Protein AF-A0AAW8AL73-F1 (afdb_monomer)

Radius of gyration: 14.23 Å; Cα contacts (8 Å, |Δi|>4): 130; chains: 1; bounding box: 38×26×33 Å

Solvent-accessible surface area (backbone atoms only — not comparable to full-atom values): 4352 Å² total; per-residue (Å²): 137,88,76,86,64,83,86,44,75,65,55,51,53,52,53,47,52,54,51,37,43,54,51,38,53,49,40,46,73,65,50,32,45,62,73,40,52,90,37,42,45,71,55,67,47,80,44,74,31,52,63,22,36,37,35,39,52,26,40,46,72,47,82,44,75,46,54,64,67,37,74,45,61,64,66,39,110

Sequence (77 aa):
WETLGVNSKAQLAELERIHQRNIADALLVDGVTLADPARVDVRGTLRCGRDVSIDVNCVFEGNVTLADNVTIGANCV

InterPro domains:
  IPR001451 Hexapeptide repeat [PF00132] (49-77)
  IPR011004 Trimeric LpxA-like superfamily [SSF51161] (3-77)

Nearest PDB structures (foldseek):
  9mh4-assembly1_A  TM=9.845E-01  e=1.726E-06  Klebsiella aerogenes KCTC 2190
  3twd-assembly1_A  TM=9.947E-01  e=3.129E-06  Escherichia coli K-12
  4aa7-assembly1_A  TM=9.925E-01  e=3.129E-06  Escherichia coli K-12
  4e1k-assembly1_A  TM=9.827E-01  e=1.980E-05  Haemophilus influenzae Rd KW20
  5vmk-assembly1_B  TM=9.809E-01  e=1.866E-05  Acinetobacter baumannii

Organism: Klebsiella pneumoniae (NCBI:txid573)

Structure (mmCIF, N/CA/C/O backbone):
data_AF-A0AAW8AL73-F1
#
_entry.id   AF-A0AAW8AL73-F1
#
loop_
_atom_site.group_PDB
_atom_site.id
_atom_site.type_symbol
_atom_site.label_atom_id
_atom_site.label_alt_id
_atom_site.label_comp_id
_atom_site.label_asym_id
_atom_site.label_entity_id
_atom_site.label_seq_id
_atom_site.pdbx_PDB_ins_code
_atom_site.Cartn_x
_atom_site.Cartn_y
_atom_site.Cartn_z
_atom_site.occupancy
_atom_site.B_iso_or_equiv
_atom_site.auth_seq_id
_atom_site.auth_comp_id
_atom_site.auth_asym_id
_atom_site.auth_atom_id
_atom_site.pdbx_PDB_model_num
ATOM 1 N N . TRP A 1 1 ? 26.148 15.535 -18.809 1.00 43.50 1 TRP A N 1
ATOM 2 C CA . TRP A 1 1 ? 24.694 15.756 -18.818 1.00 43.50 1 TRP A CA 1
ATOM 3 C C . TRP A 1 1 ? 24.062 14.632 -19.634 1.00 43.50 1 TRP A C 1
ATOM 5 O O . TRP A 1 1 ? 23.921 14.751 -20.839 1.00 43.50 1 TRP A O 1
ATOM 15 N N . GLU A 1 2 ? 24.047 13.401 -19.122 1.00 50.69 2 GLU A N 1
ATOM 16 C CA . GLU A 1 2 ? 23.060 12.876 -18.153 1.00 50.69 2 GLU A CA 1
ATOM 17 C C . GLU A 1 2 ? 21.643 12.865 -18.722 1.00 50.69 2 GLU A C 1
ATOM 19 O O . GLU A 1 2 ? 20.849 13.750 -18.453 1.00 50.69 2 GLU A O 1
ATOM 24 N N . THR A 1 3 ? 21.334 11.847 -19.517 1.00 44.66 3 THR A N 1
ATOM 25 C CA . THR A 1 3 ? 19.968 11.330 -19.675 1.00 44.66 3 THR A CA 1
ATOM 26 C C . THR A 1 3 ? 20.092 9.866 -20.085 1.00 44.66 3 THR A C 1
ATOM 28 O O . THR A 1 3 ? 19.789 9.467 -21.206 1.00 44.66 3 THR A O 1
ATOM 31 N N . LEU A 1 4 ? 20.594 9.035 -19.165 1.00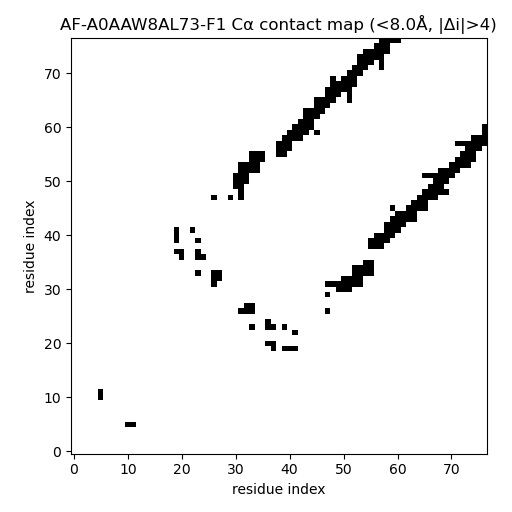 49.69 4 LEU A N 1
ATOM 32 C CA . LEU A 1 4 ? 20.358 7.592 -19.230 1.00 49.69 4 LEU A CA 1
ATOM 33 C C . LEU A 1 4 ? 18.874 7.383 -18.928 1.00 49.69 4 LEU A C 1
ATOM 35 O O . LEU A 1 4 ? 18.474 7.095 -17.804 1.00 49.69 4 LEU A O 1
ATOM 39 N N . GLY A 1 5 ? 18.059 7.648 -19.948 1.00 55.38 5 GLY A N 1
ATOM 40 C CA . GLY A 1 5 ? 16.646 7.336 -19.956 1.00 55.38 5 GLY A CA 1
ATOM 41 C C . GLY A 1 5 ? 16.480 5.853 -19.665 1.00 55.38 5 GLY A C 1
ATOM 42 O O . GLY A 1 5 ? 17.171 5.014 -20.240 1.00 55.38 5 GLY A O 1
ATOM 43 N N . VAL A 1 6 ? 15.592 5.566 -18.725 1.00 54.34 6 VAL A N 1
ATOM 44 C CA . VAL A 1 6 ? 15.151 4.238 -18.306 1.00 54.34 6 VAL A CA 1
ATOM 45 C C . VAL A 1 6 ? 14.854 3.395 -19.558 1.00 54.34 6 VAL A C 1
ATOM 47 O O . VAL A 1 6 ? 13.853 3.625 -20.228 1.00 54.34 6 VAL A O 1
ATOM 50 N N . ASN A 1 7 ? 15.741 2.463 -19.924 1.00 65.62 7 ASN A N 1
ATOM 51 C CA . ASN A 1 7 ? 15.700 1.767 -21.227 1.00 65.62 7 ASN A CA 1
ATOM 52 C C . ASN A 1 7 ? 15.399 0.266 -21.096 1.00 65.62 7 ASN A C 1
ATOM 54 O O . ASN A 1 7 ? 15.638 -0.526 -22.005 1.00 65.62 7 ASN A O 1
ATOM 58 N N . SER A 1 8 ? 14.886 -0.160 -19.942 1.00 76.50 8 SER A N 1
ATOM 59 C CA . SER A 1 8 ? 14.545 -1.560 -19.703 1.00 76.50 8 SER A CA 1
ATOM 60 C C . SER A 1 8 ? 13.325 -1.690 -18.797 1.00 76.50 8 SER A C 1
ATOM 62 O O . SER A 1 8 ? 13.173 -0.960 -17.819 1.00 76.50 8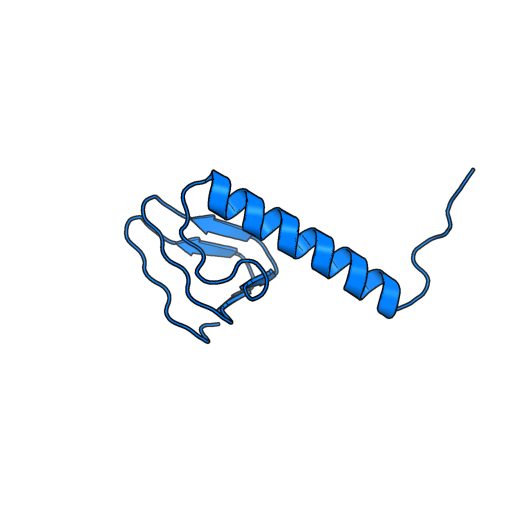 SER A O 1
ATOM 64 N N . LYS A 1 9 ? 12.463 -2.671 -19.100 1.00 77.25 9 LYS A N 1
ATOM 65 C CA . LYS A 1 9 ? 11.295 -3.021 -18.268 1.00 77.25 9 LYS A CA 1
ATOM 66 C C . LYS A 1 9 ? 11.690 -3.308 -16.811 1.00 77.25 9 LYS A C 1
ATOM 68 O O . LYS A 1 9 ? 10.905 -3.053 -15.910 1.00 77.25 9 LYS A O 1
ATOM 73 N N . ALA A 1 10 ? 12.916 -3.791 -16.594 1.00 82.00 10 ALA A N 1
ATOM 74 C CA . ALA A 1 10 ? 13.485 -4.022 -15.271 1.00 82.00 10 ALA A CA 1
ATOM 75 C C . ALA A 1 10 ? 13.700 -2.719 -14.481 1.00 82.00 10 ALA A C 1
ATOM 77 O O . ALA A 1 10 ? 13.295 -2.637 -13.329 1.00 82.00 10 ALA A O 1
ATOM 78 N N . GLN A 1 11 ? 14.273 -1.680 -15.097 1.00 82.25 11 GLN A N 1
ATOM 79 C CA . GLN A 1 11 ? 14.458 -0.386 -14.427 1.00 82.25 11 GLN A CA 1
ATOM 80 C C . GLN A 1 11 ? 13.128 0.329 -14.163 1.00 82.25 11 GLN A C 1
ATOM 82 O O . GLN A 1 11 ? 12.996 1.015 -13.156 1.00 82.25 11 GLN A O 1
ATOM 87 N N . LEU A 1 12 ? 12.135 0.153 -15.042 1.00 84.56 12 LEU A N 1
ATOM 88 C CA . LEU A 1 12 ? 10.787 0.666 -14.797 1.00 84.56 12 LEU A CA 1
ATOM 89 C C . LEU A 1 12 ? 10.145 -0.015 -13.579 1.00 84.56 12 LEU A C 1
ATOM 91 O O . LEU A 1 12 ? 9.560 0.668 -12.748 1.00 84.56 12 LEU A O 1
ATOM 95 N N . ALA A 1 13 ? 10.292 -1.338 -13.448 1.00 83.25 13 ALA A N 1
ATOM 96 C CA . ALA A 1 13 ? 9.793 -2.082 -12.291 1.00 83.25 13 ALA A CA 1
ATOM 97 C C . ALA A 1 13 ? 10.485 -1.665 -10.981 1.00 83.25 13 ALA A C 1
ATOM 99 O O . ALA A 1 13 ? 9.835 -1.595 -9.941 1.00 83.25 13 ALA A O 1
ATOM 100 N N . GLU A 1 14 ? 11.780 -1.351 -11.038 1.00 87.12 14 GLU A N 1
ATOM 101 C CA . GLU A 1 14 ? 12.520 -0.835 -9.884 1.00 87.12 14 GLU A CA 1
ATOM 102 C C . GLU A 1 14 ? 12.011 0.548 -9.459 1.00 87.12 14 GLU A C 1
ATOM 104 O O . GLU A 1 14 ? 11.716 0.776 -8.286 1.00 87.12 14 GLU A O 1
ATOM 109 N N . LEU A 1 15 ? 11.840 1.460 -10.422 1.00 88.44 15 LEU A N 1
ATOM 110 C CA . LEU A 1 15 ? 11.299 2.791 -10.151 1.00 88.44 15 LEU A CA 1
ATOM 111 C C . LEU A 1 15 ? 9.877 2.712 -9.581 1.00 88.44 15 LEU A C 1
ATOM 113 O O . LEU A 1 15 ? 9.561 3.421 -8.628 1.00 88.44 15 LEU A O 1
ATOM 117 N N . GLU A 1 16 ? 9.046 1.823 -10.126 1.00 87.44 16 GLU A N 1
ATOM 118 C CA . GLU A 1 16 ? 7.696 1.566 -9.624 1.00 87.44 16 GLU A CA 1
ATOM 119 C C . GLU A 1 16 ? 7.732 1.072 -8.175 1.00 87.44 16 GLU A C 1
ATOM 121 O O . GLU A 1 16 ? 6.974 1.556 -7.342 1.00 87.44 16 GLU A O 1
ATOM 126 N N . ARG A 1 17 ? 8.651 0.167 -7.820 1.00 89.00 17 ARG A N 1
ATOM 127 C CA . ARG A 1 17 ? 8.772 -0.305 -6.434 1.00 89.00 17 ARG A CA 1
ATOM 128 C C . ARG A 1 17 ? 9.175 0.800 -5.466 1.00 89.00 17 ARG A C 1
ATOM 130 O O . ARG A 1 17 ? 8.613 0.863 -4.374 1.00 89.00 17 ARG A O 1
ATOM 137 N N . ILE A 1 18 ? 10.084 1.687 -5.864 1.00 90.44 18 ILE A N 1
ATOM 138 C CA . ILE A 1 18 ? 10.434 2.876 -5.072 1.00 90.44 18 ILE A CA 1
ATOM 139 C C . ILE A 1 18 ? 9.216 3.800 -4.933 1.00 90.44 18 ILE A C 1
ATOM 141 O O . ILE A 1 18 ? 8.941 4.307 -3.847 1.00 90.44 18 ILE A O 1
ATOM 145 N N . HIS A 1 19 ? 8.457 3.997 -6.010 1.00 90.31 19 HIS A N 1
ATOM 146 C CA . HIS A 1 19 ? 7.252 4.821 -5.994 1.00 90.31 19 HIS A CA 1
ATOM 147 C C . HIS A 1 19 ? 6.177 4.265 -5.049 1.00 90.31 19 HIS A C 1
ATOM 149 O O . HIS A 1 19 ? 5.689 4.999 -4.190 1.00 90.31 19 HIS A O 1
ATOM 155 N N . GLN A 1 20 ? 5.878 2.966 -5.137 1.00 91.25 20 GLN A N 1
ATOM 156 C CA . GLN A 1 20 ? 4.933 2.285 -4.247 1.00 91.25 20 GLN A CA 1
ATOM 157 C C . GLN A 1 20 ? 5.373 2.364 -2.781 1.00 91.25 20 GLN A C 1
ATOM 159 O O . GLN A 1 20 ? 4.556 2.631 -1.902 1.00 91.25 20 GLN A O 1
ATOM 164 N N . ARG A 1 21 ? 6.679 2.224 -2.512 1.00 91.88 21 ARG A N 1
ATOM 165 C CA . ARG A 1 21 ? 7.241 2.393 -1.165 1.00 91.88 21 ARG A CA 1
ATOM 166 C C . ARG A 1 21 ? 6.964 3.789 -0.605 1.00 91.88 21 ARG A C 1
ATOM 168 O O . ARG A 1 21 ? 6.496 3.902 0.521 1.00 91.88 21 ARG A O 1
ATOM 175 N N . ASN A 1 22 ? 7.198 4.831 -1.401 1.00 92.62 22 ASN A N 1
ATOM 176 C CA . ASN A 1 22 ? 6.950 6.212 -0.985 1.00 92.62 22 ASN A CA 1
ATOM 177 C C . ASN A 1 22 ? 5.464 6.470 -0.691 1.00 92.62 22 ASN A C 1
ATOM 179 O O . ASN A 1 22 ? 5.148 7.212 0.236 1.00 92.62 22 ASN A O 1
ATOM 183 N N . ILE A 1 23 ? 4.553 5.862 -1.460 1.00 92.75 23 ILE A N 1
ATOM 184 C CA . ILE A 1 23 ? 3.110 5.950 -1.194 1.00 92.75 23 ILE A CA 1
ATOM 185 C C . ILE A 1 23 ? 2.773 5.264 0.131 1.00 92.75 23 ILE A C 1
ATOM 187 O O . ILE A 1 23 ? 2.079 5.849 0.957 1.00 92.75 23 ILE A O 1
ATOM 191 N N . ALA A 1 24 ? 3.281 4.052 0.356 1.00 92.19 24 ALA A N 1
ATOM 192 C CA . ALA A 1 24 ? 3.055 3.327 1.600 1.00 92.19 24 ALA A CA 1
ATOM 193 C C . ALA A 1 24 ? 3.584 4.101 2.821 1.00 92.19 24 ALA A C 1
ATOM 195 O O . ALA A 1 24 ? 2.881 4.225 3.821 1.00 92.19 24 ALA A O 1
ATOM 196 N N . ASP A 1 25 ? 4.775 4.695 2.715 1.00 92.75 25 ASP A N 1
ATOM 197 C CA . ASP A 1 25 ? 5.342 5.542 3.767 1.00 92.75 25 ASP A CA 1
ATOM 198 C C . ASP A 1 25 ? 4.490 6.802 4.006 1.00 92.75 25 ASP A C 1
ATOM 200 O O . ASP A 1 25 ? 4.261 7.176 5.156 1.00 92.75 25 ASP A O 1
ATOM 204 N N . ALA A 1 26 ? 3.955 7.430 2.953 1.00 92.19 26 ALA A N 1
ATOM 205 C CA . ALA A 1 26 ? 3.038 8.563 3.093 1.00 92.19 26 ALA A CA 1
ATOM 206 C C . ALA A 1 26 ? 1.739 8.171 3.819 1.00 92.19 26 ALA A C 1
ATOM 208 O O . ALA A 1 26 ? 1.294 8.894 4.705 1.00 92.19 26 ALA A O 1
ATOM 209 N N . LEU A 1 27 ? 1.172 7.000 3.512 1.00 91.12 27 LEU A N 1
ATOM 210 C CA . LEU A 1 27 ? -0.015 6.480 4.201 1.00 91.12 27 LEU A CA 1
ATOM 211 C C . LEU A 1 27 ? 0.257 6.235 5.692 1.00 91.12 27 LEU A C 1
ATOM 213 O O . LEU A 1 27 ? -0.578 6.572 6.529 1.00 91.12 27 LEU A O 1
ATOM 217 N N . LEU A 1 28 ? 1.432 5.697 6.037 1.00 91.12 28 LEU A N 1
ATOM 218 C CA . LEU A 1 28 ? 1.847 5.533 7.435 1.00 91.12 28 LEU A CA 1
ATOM 219 C C . LEU A 1 28 ? 1.950 6.885 8.158 1.00 91.12 28 LEU A C 1
ATOM 221 O O . LEU A 1 28 ? 1.502 7.005 9.298 1.00 91.12 28 LEU A O 1
ATOM 225 N N . VAL A 1 29 ? 2.512 7.907 7.501 1.00 91.19 29 VAL A N 1
ATOM 226 C CA . VAL A 1 29 ? 2.599 9.277 8.042 1.00 91.19 29 VAL A CA 1
ATOM 227 C C . VAL A 1 29 ? 1.212 9.896 8.241 1.00 91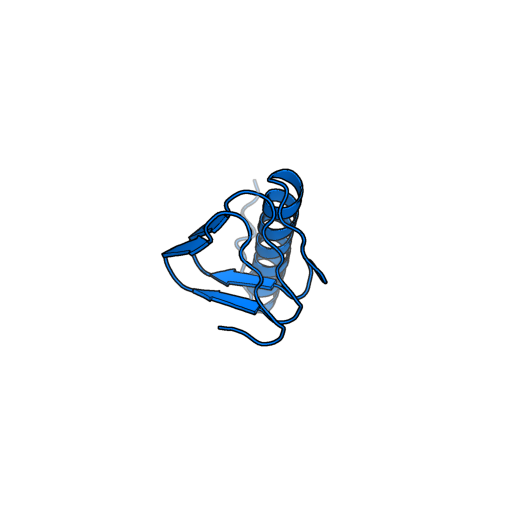.19 29 VAL A C 1
ATOM 229 O O . VAL A 1 29 ? 0.994 10.583 9.239 1.00 91.19 29 VAL A O 1
ATOM 232 N N . ASP A 1 30 ? 0.264 9.600 7.353 1.00 88.56 30 ASP A N 1
ATOM 233 C CA . ASP A 1 30 ? -1.134 10.039 7.447 1.00 88.56 30 ASP A CA 1
ATOM 234 C C . ASP A 1 30 ? -1.948 9.277 8.519 1.00 88.56 30 ASP A C 1
ATOM 236 O O . ASP A 1 30 ? -3.123 9.576 8.742 1.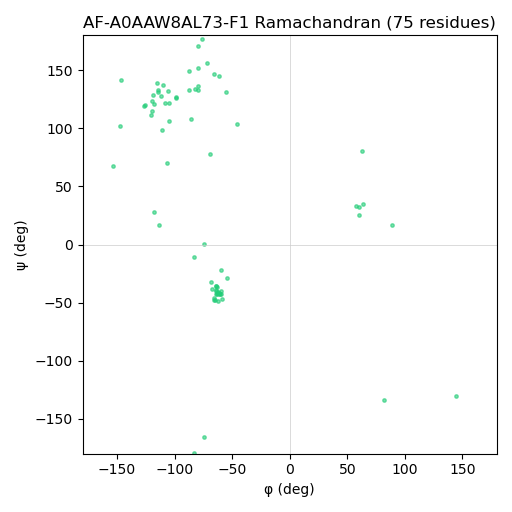00 88.56 30 ASP A O 1
ATOM 240 N N . GLY A 1 31 ? -1.330 8.328 9.234 1.00 88.88 31 GLY A N 1
ATOM 241 C CA . GLY A 1 31 ? -1.951 7.588 10.336 1.00 88.88 31 GLY A CA 1
ATOM 242 C C . GLY A 1 31 ? -2.694 6.321 9.908 1.00 88.88 31 GLY A C 1
ATOM 243 O O . GLY A 1 31 ? -3.490 5.787 10.682 1.00 88.88 31 GLY A O 1
ATOM 244 N N . VAL A 1 32 ? -2.443 5.826 8.695 1.00 93.12 32 VAL A N 1
ATOM 245 C CA . VAL A 1 32 ? -2.960 4.538 8.221 1.00 93.12 32 VAL A CA 1
ATOM 246 C C . VAL A 1 32 ? -2.097 3.414 8.779 1.00 93.12 32 VAL A C 1
ATOM 248 O O . VAL A 1 32 ? -0.873 3.442 8.695 1.00 93.12 32 VAL A O 1
ATOM 251 N N . THR A 1 33 ? -2.733 2.378 9.313 1.00 94.38 33 THR A N 1
ATOM 252 C CA . THR A 1 33 ? -2.054 1.162 9.758 1.00 94.38 33 THR A CA 1
ATOM 253 C C . THR A 1 33 ? -1.895 0.213 8.577 1.00 94.38 33 THR A C 1
ATOM 255 O O . THR A 1 33 ? -2.870 -0.380 8.124 1.00 94.38 33 THR A O 1
ATOM 258 N N . LEU A 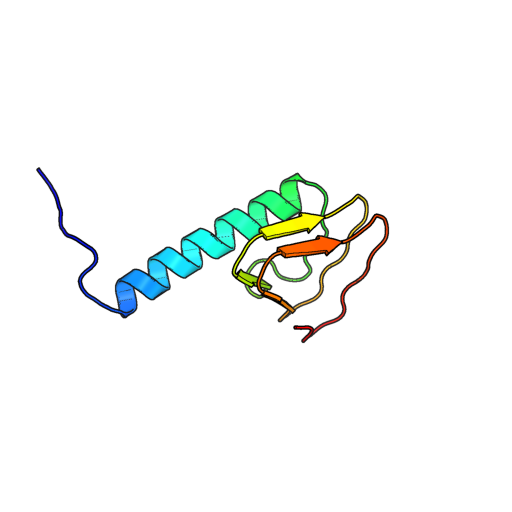1 34 ? -0.671 0.051 8.075 1.00 92.44 34 LEU A N 1
ATOM 259 C CA . LEU A 1 34 ? -0.343 -0.961 7.066 1.00 92.44 34 LEU A CA 1
ATOM 260 C C . LEU A 1 34 ? 0.276 -2.185 7.747 1.00 92.44 34 LEU A C 1
ATOM 262 O O . LEU A 1 34 ? 1.281 -2.053 8.445 1.00 92.44 34 LEU A O 1
ATOM 266 N N . ALA A 1 35 ? -0.275 -3.377 7.513 1.00 92.81 35 ALA A N 1
ATOM 267 C CA . ALA A 1 35 ? 0.298 -4.620 8.037 1.00 92.81 35 ALA A CA 1
ATOM 268 C C . ALA A 1 35 ? 1.658 -4.952 7.396 1.00 92.81 35 ALA A C 1
ATOM 270 O O . ALA A 1 35 ? 2.574 -5.416 8.073 1.00 92.81 35 ALA A O 1
ATOM 271 N N . ASP A 1 36 ? 1.801 -4.697 6.092 1.00 91.19 36 ASP A N 1
ATOM 272 C CA . ASP A 1 36 ? 3.061 -4.839 5.357 1.00 91.19 36 ASP A CA 1
ATOM 273 C C . ASP A 1 36 ? 3.140 -3.781 4.238 1.00 91.19 36 ASP A C 1
ATOM 275 O O . ASP A 1 36 ? 2.530 -3.957 3.178 1.00 91.19 36 ASP A O 1
ATOM 279 N N . PRO A 1 37 ? 3.901 -2.686 4.436 1.00 88.62 37 PRO A N 1
ATOM 280 C CA . PRO A 1 37 ? 4.055 -1.613 3.450 1.00 88.62 37 PRO A CA 1
ATOM 281 C C . PRO A 1 37 ? 4.636 -2.072 2.107 1.00 88.62 37 PRO A C 1
ATOM 283 O O . PRO A 1 37 ? 4.464 -1.396 1.099 1.00 88.62 37 PRO A O 1
ATOM 286 N N . ALA A 1 38 ? 5.347 -3.206 2.072 1.00 88.81 38 ALA A N 1
ATOM 287 C CA . ALA A 1 38 ? 5.920 -3.737 0.837 1.00 88.81 38 ALA A CA 1
ATOM 288 C C . ALA A 1 38 ? 4.913 -4.562 0.016 1.00 88.81 38 ALA A C 1
ATOM 290 O O . ALA A 1 38 ? 5.211 -4.915 -1.127 1.00 88.81 38 ALA A O 1
ATOM 291 N N . ARG A 1 39 ? 3.748 -4.889 0.590 1.00 90.50 39 ARG A N 1
ATOM 292 C CA . ARG A 1 39 ? 2.696 -5.711 -0.029 1.00 90.50 39 ARG A CA 1
ATOM 293 C C . ARG A 1 39 ? 1.376 -4.965 -0.210 1.00 90.50 39 ARG A C 1
ATOM 295 O O . ARG A 1 39 ? 0.318 -5.586 -0.236 1.00 90.50 39 ARG A O 1
ATOM 302 N N . VAL A 1 40 ? 1.446 -3.650 -0.355 1.00 90.38 40 VAL A N 1
ATOM 303 C CA . VAL A 1 40 ? 0.345 -2.811 -0.830 1.00 90.38 40 VAL A CA 1
ATOM 304 C C . VAL A 1 40 ? 0.751 -2.224 -2.172 1.00 90.38 40 VAL A C 1
ATOM 306 O O . VAL A 1 40 ? 1.862 -1.717 -2.312 1.00 90.38 40 VAL A O 1
ATOM 309 N N . ASP A 1 41 ? -0.149 -2.293 -3.149 1.00 91.50 41 ASP A N 1
ATOM 310 C CA . ASP A 1 41 ? 0.038 -1.663 -4.453 1.00 91.50 41 ASP A CA 1
ATOM 311 C C . ASP A 1 41 ? -1.084 -0.637 -4.679 1.00 91.50 41 ASP A C 1
ATOM 313 O O . ASP A 1 41 ? -2.260 -0.979 -4.791 1.00 91.50 41 ASP A O 1
ATOM 317 N N . VAL A 1 42 ? -0.726 0.642 -4.765 1.00 91.75 42 VAL A N 1
ATOM 318 C CA . VAL A 1 42 ? -1.645 1.747 -5.055 1.00 91.75 42 VAL A CA 1
ATOM 319 C C . VAL A 1 42 ? -1.436 2.193 -6.499 1.00 91.75 42 VAL A C 1
ATOM 321 O O . VAL A 1 42 ? -0.448 2.839 -6.841 1.00 91.75 42 VAL A O 1
ATOM 324 N N . ARG A 1 43 ? -2.386 1.859 -7.370 1.00 90.19 43 ARG A N 1
ATOM 325 C CA . ARG A 1 43 ? -2.392 2.202 -8.797 1.00 90.19 43 ARG A CA 1
ATOM 326 C C . ARG A 1 43 ? -3.411 3.298 -9.081 1.00 90.19 43 ARG A C 1
ATOM 328 O O . ARG A 1 43 ? -4.455 3.074 -9.697 1.00 90.19 43 ARG A O 1
ATOM 335 N N . GLY A 1 44 ? -3.097 4.499 -8.614 1.00 89.81 44 GLY A N 1
ATOM 336 C CA . GLY A 1 44 ? -3.943 5.677 -8.760 1.00 89.81 44 GLY A CA 1
ATOM 337 C C . GLY A 1 44 ? -3.855 6.567 -7.530 1.00 89.81 44 GLY A C 1
ATOM 338 O O . GLY A 1 44 ? -2.762 6.894 -7.076 1.00 89.81 44 GLY A O 1
ATOM 339 N N . THR A 1 45 ? -5.003 6.966 -6.992 1.00 89.88 45 THR A N 1
ATOM 340 C CA . THR A 1 45 ? -5.093 7.789 -5.786 1.00 89.88 45 THR A CA 1
ATOM 341 C C . THR A 1 45 ? -5.830 7.039 -4.691 1.00 89.88 45 THR A C 1
ATOM 343 O O . THR A 1 45 ? -7.001 6.700 -4.859 1.00 89.88 45 THR A O 1
ATOM 346 N N . LEU A 1 46 ? -5.161 6.842 -3.557 1.00 92.25 46 LEU A N 1
ATOM 347 C CA . LEU A 1 46 ? -5.756 6.330 -2.331 1.00 92.25 46 LEU A CA 1
ATOM 348 C C . LEU A 1 46 ? -5.835 7.467 -1.313 1.00 92.25 46 LEU A C 1
ATOM 350 O O . LEU A 1 46 ? -4.822 8.079 -0.981 1.00 92.25 46 LEU A O 1
ATOM 354 N N . ARG A 1 47 ? -7.042 7.765 -0.837 1.00 91.81 47 ARG A N 1
ATOM 355 C CA . ARG A 1 47 ? -7.276 8.691 0.275 1.00 91.81 47 ARG A CA 1
ATOM 356 C C . ARG A 1 47 ? -7.790 7.909 1.463 1.00 91.81 47 ARG A C 1
ATOM 358 O O . ARG A 1 47 ? -8.781 7.201 1.327 1.00 91.81 47 ARG A O 1
ATOM 365 N N . CYS A 1 48 ? -7.159 8.076 2.613 1.00 92.94 48 CYS A N 1
ATOM 366 C CA . CYS A 1 48 ? -7.571 7.416 3.840 1.00 92.94 48 CYS A CA 1
ATOM 367 C C . CYS A 1 48 ? -8.025 8.446 4.872 1.00 92.94 48 CYS A C 1
ATOM 369 O O . CYS A 1 48 ? -7.419 9.509 5.009 1.00 92.94 48 CYS A O 1
ATOM 371 N N . GLY A 1 49 ? -9.110 8.125 5.574 1.00 91.00 49 GLY A N 1
ATOM 372 C CA . GLY A 1 49 ? -9.509 8.786 6.809 1.00 91.00 49 GLY A CA 1
ATOM 373 C C . GLY A 1 49 ? -8.634 8.364 7.992 1.00 91.00 49 GLY A C 1
ATOM 374 O O . GLY A 1 49 ? -7.572 7.761 7.829 1.00 91.00 49 GLY A O 1
ATOM 375 N N . ARG A 1 50 ? -9.092 8.667 9.205 1.00 89.69 50 ARG A N 1
ATOM 376 C CA . ARG A 1 50 ? -8.416 8.283 10.452 1.00 89.69 50 ARG A CA 1
ATOM 377 C C . ARG A 1 50 ? -8.692 6.831 10.827 1.00 89.69 50 ARG A C 1
ATOM 379 O O . ARG A 1 50 ? -9.756 6.299 10.522 1.00 89.69 50 ARG A O 1
ATOM 386 N N . ASP A 1 51 ? -7.745 6.218 11.534 1.00 91.00 51 ASP A N 1
ATOM 387 C CA . ASP A 1 51 ? -7.869 4.856 12.073 1.00 91.00 51 ASP A CA 1
ATOM 388 C C . ASP A 1 51 ? -8.156 3.794 10.993 1.00 91.00 51 ASP A C 1
ATOM 390 O O . ASP A 1 51 ? -8.869 2.816 11.219 1.00 91.00 51 ASP A O 1
ATOM 394 N N . VAL A 1 52 ? -7.610 3.991 9.788 1.00 94.50 52 VAL A N 1
ATOM 395 C CA . VAL A 1 52 ? -7.723 3.022 8.693 1.00 94.50 52 VAL A CA 1
ATOM 396 C C . VAL A 1 52 ? -6.676 1.928 8.862 1.00 94.50 52 VAL A C 1
ATOM 398 O O . VAL A 1 52 ? -5.505 2.218 9.093 1.00 94.50 52 VAL A O 1
ATOM 401 N N . SER A 1 53 ? -7.086 0.673 8.707 1.00 94.25 53 SER A N 1
ATOM 402 C CA . SER A 1 53 ? -6.201 -0.494 8.750 1.00 94.25 53 SER A CA 1
ATOM 403 C C . SER A 1 53 ? -6.241 -1.245 7.425 1.00 94.25 53 SER A C 1
ATOM 405 O O . SER A 1 53 ? -7.319 -1.567 6.933 1.00 94.25 53 SER A O 1
ATOM 407 N N . ILE A 1 54 ? -5.078 -1.527 6.844 1.00 94.19 54 ILE A N 1
ATOM 408 C CA . ILE A 1 54 ? -4.931 -2.234 5.571 1.00 94.19 54 ILE A CA 1
ATOM 409 C C . ILE A 1 54 ? -4.003 -3.424 5.786 1.00 94.19 54 ILE A C 1
ATOM 411 O O . ILE A 1 54 ? -2.845 -3.276 6.184 1.00 94.19 54 ILE A O 1
ATOM 415 N N . ASP A 1 55 ? -4.531 -4.610 5.524 1.00 94.19 55 ASP A N 1
ATOM 416 C CA . ASP A 1 55 ? -3.798 -5.864 5.618 1.00 94.19 55 ASP A CA 1
ATOM 417 C C . ASP A 1 55 ? -2.981 -6.138 4.332 1.00 94.19 55 ASP A C 1
ATOM 419 O O . ASP A 1 55 ? -2.940 -5.342 3.392 1.00 94.19 55 ASP A O 1
ATOM 423 N N . VAL A 1 56 ? -2.270 -7.258 4.285 1.00 91.19 56 VAL A N 1
ATOM 424 C CA . VAL A 1 56 ? -1.304 -7.572 3.226 1.00 91.19 56 VAL A CA 1
ATOM 425 C C . VAL A 1 56 ? -1.957 -7.916 1.880 1.00 91.19 56 VAL A C 1
ATOM 427 O O . VAL A 1 56 ? -3.073 -8.431 1.815 1.00 91.19 56 VAL A O 1
ATOM 430 N N . ASN A 1 57 ? -1.208 -7.727 0.790 1.00 90.69 57 ASN A N 1
ATOM 431 C CA . ASN A 1 57 ? -1.615 -8.025 -0.590 1.00 90.69 57 ASN A CA 1
ATOM 432 C C . ASN A 1 57 ? -2.856 -7.243 -1.055 1.00 90.69 57 ASN A C 1
ATOM 434 O O . ASN A 1 57 ? -3.644 -7.767 -1.843 1.00 90.69 57 ASN A O 1
ATOM 438 N N . CYS A 1 58 ? -3.048 -6.018 -0.562 1.00 92.50 58 CYS A N 1
ATOM 439 C CA . CYS A 1 58 ? -4.139 -5.166 -1.023 1.00 92.50 58 CYS A CA 1
ATOM 440 C C . CYS A 1 58 ? -3.714 -4.353 -2.247 1.00 92.50 58 CYS A C 1
ATOM 442 O O . CYS A 1 58 ? -2.644 -3.736 -2.250 1.00 92.50 58 CYS A O 1
ATOM 444 N N . VAL A 1 59 ? -4.567 -4.330 -3.268 1.00 92.31 59 VAL A N 1
ATOM 445 C CA . VAL A 1 59 ? -4.370 -3.530 -4.479 1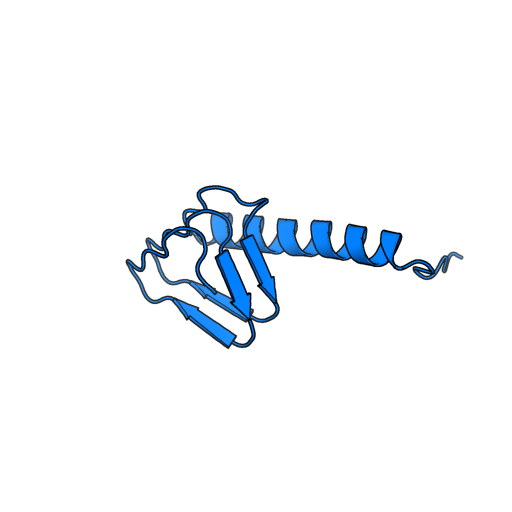.00 92.31 59 VAL A CA 1
ATOM 446 C C . VAL A 1 59 ? -5.468 -2.476 -4.543 1.00 92.31 59 VAL A C 1
ATOM 448 O O . VAL A 1 59 ? -6.632 -2.797 -4.373 1.00 92.31 59 VAL A O 1
ATOM 451 N N . PHE A 1 60 ? -5.112 -1.216 -4.781 1.00 93.50 60 PHE A N 1
ATOM 452 C CA . PHE A 1 60 ? -6.075 -0.122 -4.916 1.00 93.50 60 PHE A CA 1
ATOM 453 C C . PHE A 1 60 ? -5.931 0.511 -6.293 1.00 93.50 60 PHE A C 1
ATOM 455 O O . PHE A 1 60 ? -4.920 1.155 -6.569 1.00 93.50 60 PHE A O 1
ATOM 462 N N . GLU A 1 61 ? -6.926 0.345 -7.163 1.00 93.12 61 GLU A N 1
ATOM 463 C CA . GLU A 1 61 ? -6.875 0.847 -8.541 1.00 93.12 61 GLU A CA 1
ATOM 464 C C . GLU A 1 61 ? -7.847 2.021 -8.754 1.00 93.12 61 GLU A C 1
ATOM 466 O O . GLU A 1 61 ? -8.992 2.011 -8.303 1.00 93.12 61 GLU A O 1
ATOM 471 N N . GLY A 1 62 ? -7.399 3.059 -9.467 1.00 92.50 62 GLY A N 1
ATOM 472 C CA . GLY A 1 62 ? -8.222 4.233 -9.770 1.00 92.50 62 GLY A CA 1
ATOM 473 C C . GLY A 1 62 ? -8.281 5.246 -8.623 1.00 92.50 62 GLY A C 1
ATOM 474 O O . GLY A 1 62 ? -7.247 5.637 -8.089 1.00 92.50 62 GLY A O 1
ATOM 475 N N . ASN A 1 63 ? -9.478 5.740 -8.293 1.00 93.19 63 ASN A N 1
ATOM 476 C CA . ASN A 1 63 ? -9.677 6.714 -7.217 1.00 93.19 63 ASN A CA 1
ATOM 477 C C . ASN A 1 63 ? -10.428 6.062 -6.053 1.00 93.19 63 ASN A C 1
ATOM 479 O O . ASN A 1 63 ? -11.653 5.944 -6.090 1.00 93.19 63 ASN A O 1
ATOM 483 N N . VAL A 1 64 ? -9.678 5.638 -5.037 1.00 92.88 64 VAL A N 1
ATOM 484 C CA . VAL A 1 64 ? -10.201 4.963 -3.849 1.00 92.88 64 VAL A CA 1
ATOM 485 C C . VAL A 1 64 ? -10.181 5.927 -2.670 1.00 92.88 64 VAL A C 1
ATOM 487 O O . VAL A 1 64 ? -9.185 6.597 -2.401 1.00 92.88 64 VAL A O 1
ATOM 490 N N . THR A 1 65 ? -11.293 5.999 -1.943 1.00 93.75 65 THR A N 1
ATOM 491 C CA . THR A 1 65 ? -11.397 6.770 -0.701 1.00 93.75 65 THR A CA 1
ATOM 492 C C . THR A 1 65 ? -11.910 5.863 0.410 1.00 93.75 65 THR A C 1
ATOM 494 O O . THR A 1 65 ? -13.009 5.321 0.312 1.00 93.75 65 THR A O 1
ATOM 497 N N . LEU A 1 66 ? -11.107 5.700 1.456 1.00 92.88 66 LEU A N 1
ATOM 498 C CA . LEU A 1 66 ? -11.437 4.977 2.677 1.00 92.88 66 LEU A CA 1
ATOM 499 C C . LEU A 1 66 ? -11.862 5.995 3.736 1.00 92.88 66 LEU A C 1
ATOM 501 O O . LEU A 1 66 ? -11.150 6.965 3.989 1.00 92.88 66 LEU A O 1
ATOM 505 N N . ALA A 1 67 ? -13.038 5.790 4.325 1.00 93.12 67 ALA A N 1
ATOM 506 C CA . ALA A 1 67 ? -13.547 6.620 5.412 1.00 93.12 67 ALA A CA 1
ATOM 507 C C . ALA A 1 67 ? -12.846 6.302 6.747 1.00 93.12 67 ALA A C 1
ATOM 509 O O . ALA A 1 67 ? -12.020 5.3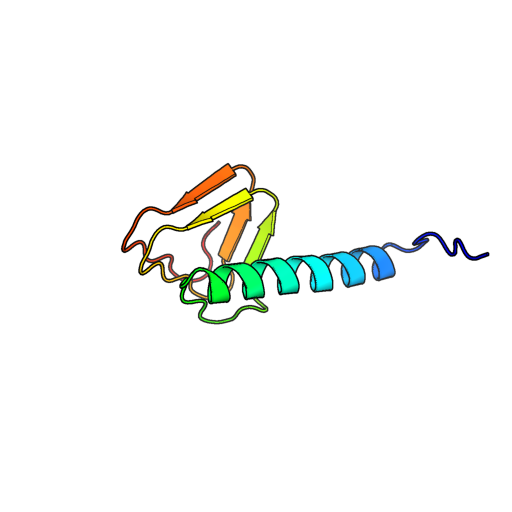93 6.830 1.00 93.12 67 ALA A O 1
ATOM 510 N N . ASP A 1 68 ? -13.193 7.047 7.796 1.00 93.12 68 ASP A N 1
ATOM 511 C CA . ASP A 1 68 ? -12.668 6.811 9.141 1.00 93.12 68 ASP A CA 1
ATOM 512 C C . ASP A 1 68 ? -13.064 5.414 9.663 1.00 93.12 68 ASP A C 1
ATOM 514 O O . ASP A 1 68 ? -14.179 4.948 9.415 1.00 93.12 68 ASP A O 1
ATOM 518 N N . ASN A 1 69 ? -12.177 4.768 10.429 1.00 92.81 69 ASN A N 1
ATOM 519 C CA . ASN A 1 69 ? -12.365 3.432 11.022 1.00 92.81 69 ASN A CA 1
ATOM 520 C C . ASN A 1 69 ? -12.588 2.289 10.007 1.00 92.81 69 ASN A C 1
ATOM 522 O O . ASN A 1 69 ? -13.202 1.268 10.326 1.00 92.81 69 ASN A O 1
ATOM 526 N N . VAL A 1 70 ? -12.100 2.428 8.771 1.00 93.75 70 VAL A N 1
ATOM 527 C CA . VAL A 1 70 ? -12.179 1.355 7.767 1.00 93.75 70 VAL A CA 1
ATOM 528 C C . VAL A 1 70 ? -11.087 0.312 7.994 1.00 93.75 70 VAL A C 1
ATOM 530 O O . VAL A 1 70 ? -9.924 0.639 8.204 1.00 93.75 70 VAL A O 1
ATOM 533 N N . THR A 1 71 ? -11.450 -0.966 7.898 1.00 93.44 71 THR A N 1
ATOM 534 C CA . THR A 1 71 ? -10.498 -2.083 7.911 1.00 93.44 71 THR A CA 1
ATOM 535 C C . THR A 1 71 ? -10.603 -2.869 6.610 1.00 93.44 71 THR A C 1
ATOM 537 O O . THR A 1 71 ? -11.681 -3.348 6.260 1.00 93.44 71 THR A O 1
ATOM 540 N N . ILE A 1 72 ? -9.484 -3.003 5.904 1.00 93.38 72 ILE A N 1
ATOM 541 C CA . ILE A 1 72 ? -9.334 -3.805 4.692 1.00 93.38 72 ILE A CA 1
ATOM 542 C C . ILE A 1 72 ? -8.561 -5.072 5.057 1.00 93.38 72 ILE A C 1
ATOM 544 O O . ILE A 1 72 ? -7.453 -4.993 5.582 1.00 93.38 72 ILE A O 1
ATOM 548 N N . GLY A 1 73 ? -9.168 -6.232 4.805 1.00 92.56 73 GLY A N 1
ATOM 549 C CA . GLY A 1 73 ? -8.546 -7.537 5.038 1.00 92.56 73 GLY A CA 1
ATOM 550 C C . GLY A 1 73 ? -7.577 -7.940 3.926 1.00 92.56 73 GLY A C 1
ATOM 551 O O . GLY A 1 73 ? -7.506 -7.297 2.882 1.00 92.56 73 GLY A O 1
ATOM 552 N N . ALA A 1 74 ? -6.824 -9.018 4.150 1.00 91.44 74 ALA A N 1
ATOM 553 C CA . ALA A 1 74 ? -5.789 -9.436 3.212 1.00 91.44 74 ALA A CA 1
ATOM 554 C C . ALA A 1 74 ? -6.355 -9.891 1.856 1.00 91.44 74 ALA A C 1
ATOM 556 O O . ALA A 1 74 ? -7.385 -10.566 1.793 1.00 91.44 74 ALA A O 1
ATOM 55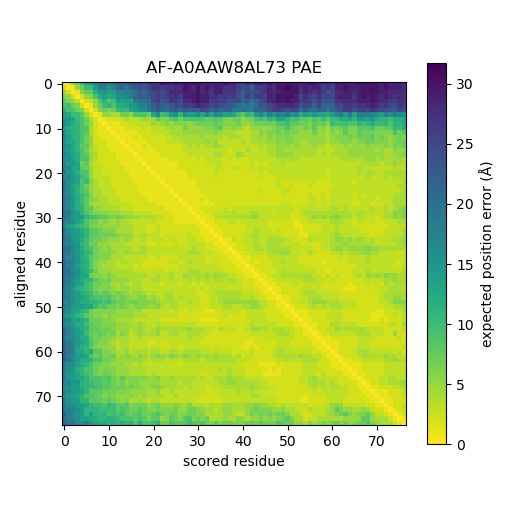7 N N . ASN A 1 75 ? -5.596 -9.643 0.784 1.00 88.50 75 ASN A N 1
ATOM 558 C CA . ASN A 1 75 ? -5.921 -10.026 -0.600 1.00 88.50 75 ASN A CA 1
ATOM 559 C C . ASN A 1 75 ? -7.185 -9.349 -1.170 1.00 88.50 75 ASN A C 1
ATOM 561 O O . ASN A 1 75 ? -7.923 -9.961 -1.946 1.00 88.50 75 ASN A O 1
ATOM 565 N N . CYS A 1 76 ? -7.440 -8.097 -0.786 1.00 87.06 76 CYS A N 1
ATOM 566 C CA . CYS A 1 76 ? -8.486 -7.269 -1.387 1.00 87.06 76 CYS A CA 1
ATOM 567 C C . CYS A 1 76 ? -7.977 -6.499 -2.620 1.00 87.06 76 CYS A C 1
ATOM 569 O O . CYS A 1 76 ? -6.805 -6.128 -2.692 1.00 87.06 76 CYS A O 1
ATOM 571 N N . VAL A 1 77 ? -8.878 -6.257 -3.577 1.00 82.50 77 VAL A N 1
ATOM 572 C CA . VAL A 1 77 ? -8.659 -5.469 -4.804 1.00 82.50 77 VAL A CA 1
ATOM 573 C C . VAL A 1 77 ? -9.801 -4.473 -4.960 1.00 82.50 77 VAL A C 1
ATOM 575 O O . VAL A 1 77 ? -10.950 -4.900 -4.695 1.00 82.50 77 VAL A O 1
#

Mean predicted aligned error: 6.1 Å

Foldseek 3Di:
DDDPDPDDPVVVVVVQQVVLLVVLVV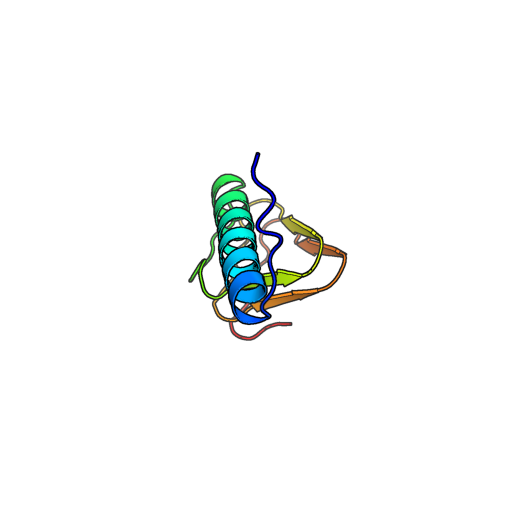CVVVAEAEQDSSQEAEAADEAEEHCEYEYGNAYHHHHHYHYHNHYHYYNHD

Secondary structure (DSSP, 8-state):
-------SHHHHHHHHHHHHHHHHHHHHHTT-EES-GGGEEEEEEEEE-TT-EE-TTEEEEEEEEE-TT-EE-TT--

pLDDT: mean 87.02, std 11.81, range [43.5, 94.5]